Protein AF-A0A821X9C8-F1 (afdb_monomer)

pLDDT: mean 75.86, std 15.27, range [32.12, 89.62]

Radius of gyration: 16.5 Å; Cα contacts (8 Å, |Δi|>4): 88; chains: 1; bounding box: 46×41×33 Å

Nearest PDB structures (foldseek):
  7ls2-assembly1_m  TM=9.196E-01  e=1.895E-08  Mus musculus
  8vft-assembly1_v  TM=9.287E-01  e=5.087E-08  Oryctolagus cuniculus
  8k2d-assembly1_CD  TM=9.035E-01  e=1.777E-07  Saccharomyces cerevisiae
  6u45-assembly1_A  TM=8.827E-01  e=1.123E-05  Candidatus Methanoperedens nitratireducens
  8hl4-assembly1_AEFG  TM=8.821E-01  e=1.052E-05  Sulfolobus acidocaldarius DSM 639

Foldseek 3Di:
DDDPPPDDDDDDDDDADLDPVRVVRLLVVLLVDLAAEQEAELVVGDDPSSVVSVVSSVVSVHHYDYHYPPVVVCCVVVVDDPVVVPPPPPD

Sequence (91 aa):
EREPNVSHFLINLIDSPGHVDFSSEVTAALRVTDGALVVVDCVSGVCVQTETVLRQAIAERIKPILFMNKMDRALLELQLQQERCITIKST

Structure (mmCIF, N/CA/C/O backbone):
data_AF-A0A821X9C8-F1
#
_entry.id   AF-A0A821X9C8-F1
#
loop_
_atom_site.group_PDB
_atom_site.id
_atom_site.type_symbol
_atom_site.label_atom_id
_atom_site.label_alt_id
_atom_site.label_comp_id
_atom_site.label_asym_id
_atom_site.label_entity_id
_atom_site.label_seq_id
_atom_site.pdbx_PDB_ins_code
_atom_site.Cartn_x
_atom_site.Cartn_y
_atom_site.Cartn_z
_atom_site.occupancy
_atom_site.B_iso_or_equiv
_atom_site.auth_seq_id
_atom_site.auth_comp_id
_atom_site.auth_asym_id
_atom_site.auth_atom_id
_atom_site.pdbx_PDB_model_num
ATOM 1 N N . GLU A 1 1 ? -30.033 -26.642 -5.931 1.00 49.38 1 GLU A N 1
ATOM 2 C CA . GLU A 1 1 ? -29.241 -25.535 -5.357 1.00 49.38 1 GLU A CA 1
ATOM 3 C C . GLU A 1 1 ? -27.831 -25.626 -5.929 1.00 49.38 1 GLU A C 1
ATOM 5 O O . GLU A 1 1 ? -27.287 -26.721 -5.959 1.00 49.38 1 GLU A O 1
ATOM 10 N N . ARG A 1 2 ? -27.285 -24.553 -6.519 1.00 52.16 2 ARG A N 1
ATOM 11 C CA . ARG A 1 2 ? -25.887 -24.540 -6.985 1.00 52.16 2 ARG A CA 1
ATOM 12 C C . ARG A 1 2 ? -25.021 -24.178 -5.784 1.00 52.16 2 ARG A C 1
ATOM 14 O O . ARG A 1 2 ? -25.128 -23.050 -5.309 1.00 52.16 2 ARG A O 1
ATOM 21 N N . GLU A 1 3 ? -24.202 -25.107 -5.299 1.00 62.59 3 GLU A N 1
ATOM 22 C CA . GLU A 1 3 ? -23.131 -24.760 -4.364 1.00 62.59 3 GLU A CA 1
ATOM 23 C C . GLU A 1 3 ? -22.240 -23.690 -5.016 1.00 62.59 3 GLU A C 1
ATOM 25 O O . GLU A 1 3 ? -21.940 -23.794 -6.214 1.00 62.59 3 GLU A O 1
ATOM 30 N N . PRO A 1 4 ? -21.864 -22.619 -4.295 1.00 66.00 4 PRO A N 1
ATOM 31 C CA . PRO A 1 4 ? -20.934 -21.645 -4.836 1.00 66.00 4 PRO A CA 1
ATOM 32 C C . PRO A 1 4 ? -19.637 -22.383 -5.168 1.00 66.00 4 PRO A C 1
ATOM 34 O O . PRO A 1 4 ? -19.088 -23.076 -4.318 1.00 66.00 4 PRO A O 1
ATOM 37 N N . ASN A 1 5 ? -19.164 -22.260 -6.411 1.00 60.94 5 ASN A N 1
ATOM 38 C CA . ASN A 1 5 ? -17.847 -22.749 -6.811 1.00 60.94 5 ASN A CA 1
ATOM 39 C C . ASN A 1 5 ? -16.807 -22.084 -5.902 1.00 60.94 5 ASN A C 1
ATOM 41 O O . ASN A 1 5 ? -16.420 -20.938 -6.138 1.00 60.94 5 ASN A O 1
ATOM 45 N N . VAL A 1 6 ? -16.377 -22.777 -4.848 1.00 67.69 6 VAL A N 1
ATOM 46 C CA . VAL A 1 6 ? -15.261 -22.339 -4.017 1.00 67.69 6 VAL A CA 1
ATOM 47 C C . VAL A 1 6 ? -14.008 -22.599 -4.840 1.00 67.69 6 VAL A C 1
ATOM 49 O O . VAL A 1 6 ? -13.411 -23.670 -4.797 1.00 67.69 6 VAL A O 1
ATOM 52 N N . SER A 1 7 ? -13.640 -21.630 -5.671 1.00 74.06 7 SER A N 1
ATOM 53 C CA . SER A 1 7 ? -12.346 -21.631 -6.334 1.00 74.06 7 SER A CA 1
ATOM 54 C C . SER A 1 7 ? -11.278 -21.487 -5.254 1.00 74.06 7 SER A C 1
ATOM 56 O O . SER A 1 7 ? -11.171 -20.443 -4.611 1.00 74.06 7 SER A O 1
ATOM 58 N N . HIS A 1 8 ? -10.511 -22.546 -5.018 1.00 79.31 8 HIS A N 1
ATOM 59 C CA . HIS A 1 8 ? -9.359 -22.488 -4.130 1.00 79.31 8 HIS A CA 1
ATOM 60 C C . HIS A 1 8 ? -8.310 -21.549 -4.739 1.00 79.31 8 HIS A C 1
ATOM 62 O O . HIS A 1 8 ? -7.760 -21.831 -5.802 1.00 79.31 8 HIS A O 1
ATOM 68 N N . PHE A 1 9 ? -8.054 -20.419 -4.079 1.00 82.06 9 PHE A N 1
ATOM 69 C CA . PHE A 1 9 ? -7.019 -19.471 -4.480 1.00 82.06 9 PHE A CA 1
ATOM 70 C C . PHE A 1 9 ? -5.736 -19.767 -3.707 1.00 82.06 9 PHE A C 1
ATOM 72 O O . PHE A 1 9 ? -5.733 -19.757 -2.477 1.00 82.06 9 PHE A O 1
ATOM 79 N N . LEU A 1 10 ? -4.645 -20.020 -4.426 1.00 86.94 10 LEU A N 1
ATOM 80 C CA . LEU A 1 10 ? -3.309 -20.085 -3.846 1.00 86.94 10 LEU A CA 1
ATOM 81 C C . LEU A 1 10 ? -2.671 -18.700 -3.975 1.00 86.94 10 LEU A C 1
ATOM 83 O O . LEU A 1 10 ? -2.487 -18.206 -5.085 1.00 86.94 10 LEU A O 1
ATOM 87 N N . ILE A 1 11 ? -2.378 -18.064 -2.842 1.00 86.56 11 ILE A N 1
ATOM 88 C CA . ILE A 1 11 ? -1.777 -16.729 -2.783 1.00 86.56 11 ILE A CA 1
ATOM 89 C C . ILE A 1 11 ? -0.402 -16.868 -2.135 1.00 86.56 11 ILE A C 1
ATOM 91 O O . ILE A 1 11 ? -0.298 -17.324 -0.998 1.00 86.56 11 ILE A O 1
ATOM 95 N N . ASN A 1 12 ? 0.643 -16.458 -2.853 1.00 88.56 12 ASN A N 1
ATOM 96 C CA . ASN A 1 12 ? 1.997 -16.387 -2.314 1.00 88.56 12 ASN A CA 1
ATOM 97 C C . ASN A 1 12 ? 2.209 -15.000 -1.711 1.00 88.56 12 ASN A C 1
ATOM 99 O O . ASN A 1 12 ? 2.167 -14.000 -2.428 1.00 88.56 12 ASN A O 1
ATOM 103 N N . LEU A 1 13 ? 2.410 -14.940 -0.397 1.00 88.00 13 LEU A N 1
ATOM 104 C CA . LEU A 1 13 ? 2.647 -13.689 0.309 1.00 88.00 13 LEU A CA 1
ATOM 105 C C . LEU A 1 13 ? 4.153 -13.459 0.459 1.00 88.00 13 LEU A C 1
ATOM 107 O O . LEU A 1 13 ? 4.870 -14.349 0.915 1.00 88.00 13 LEU A O 1
ATOM 111 N N . ILE A 1 14 ? 4.616 -12.267 0.095 1.00 86.75 14 ILE A N 1
ATOM 112 C CA . ILE A 1 14 ? 5.984 -11.809 0.344 1.00 86.75 14 ILE A CA 1
ATOM 113 C C . ILE A 1 14 ? 5.892 -10.686 1.370 1.00 86.75 14 ILE A C 1
ATOM 115 O O . ILE A 1 14 ? 5.205 -9.695 1.130 1.00 86.75 14 ILE A O 1
ATOM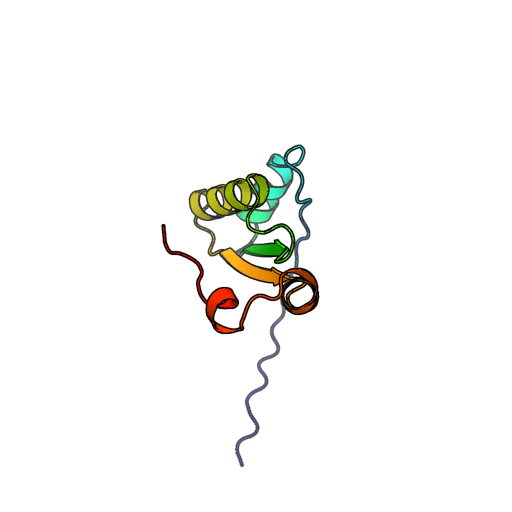 119 N N . ASP A 1 15 ? 6.556 -10.859 2.510 1.00 85.69 15 ASP A N 1
ATOM 120 C CA . ASP A 1 15 ? 6.641 -9.826 3.539 1.00 85.69 15 ASP A CA 1
ATOM 121 C C . ASP A 1 15 ? 7.890 -8.976 3.298 1.00 85.69 15 ASP A C 1
ATOM 123 O O . ASP A 1 15 ? 9.005 -9.498 3.240 1.00 85.69 15 ASP A O 1
ATOM 127 N N . SER A 1 16 ? 7.695 -7.673 3.108 1.00 80.88 16 SER A N 1
ATOM 128 C CA . SER A 1 16 ? 8.778 -6.712 2.914 1.00 80.88 16 SER A CA 1
ATOM 129 C C . SER A 1 16 ? 8.799 -5.719 4.078 1.00 80.88 16 SER A C 1
ATOM 131 O O . SER A 1 16 ? 7.743 -5.173 4.413 1.00 80.88 16 SER A O 1
ATOM 133 N N . PRO A 1 17 ? 9.963 -5.409 4.664 1.00 78.81 17 PRO A N 1
ATOM 134 C CA . PRO A 1 17 ? 10.063 -4.446 5.758 1.00 78.81 17 PRO A CA 1
ATOM 135 C C . PRO A 1 17 ? 9.580 -3.043 5.350 1.00 78.81 17 PRO A C 1
ATOM 137 O O . PRO A 1 17 ? 9.963 -2.506 4.318 1.00 78.81 17 PRO A O 1
ATOM 140 N N . GLY A 1 18 ? 8.755 -2.413 6.192 1.00 70.25 18 GLY A N 1
ATOM 141 C CA . GLY A 1 18 ? 8.134 -1.109 5.907 1.00 70.25 18 GLY A CA 1
ATOM 142 C C . GLY A 1 18 ? 8.989 0.124 6.231 1.00 70.25 18 GLY A C 1
ATOM 143 O O . GLY A 1 18 ? 8.473 1.243 6.224 1.00 70.25 18 GLY A O 1
ATOM 144 N N . HIS A 1 19 ? 10.268 -0.053 6.573 1.00 77.31 19 HIS 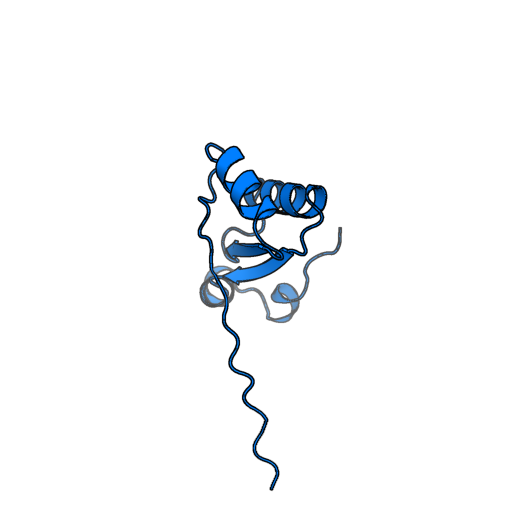A N 1
ATOM 145 C CA . HIS A 1 19 ? 11.154 1.052 6.940 1.00 77.31 19 HIS A CA 1
ATOM 146 C C . HIS A 1 19 ? 11.933 1.582 5.724 1.00 77.31 19 HIS A C 1
ATOM 148 O O . HIS A 1 19 ? 12.254 0.825 4.811 1.00 77.31 19 HIS A O 1
ATOM 154 N N . VAL A 1 20 ? 12.250 2.885 5.707 1.00 72.00 20 VAL A N 1
ATOM 155 C CA . VAL A 1 20 ? 12.891 3.536 4.541 1.00 72.00 20 VAL A CA 1
ATOM 156 C C . VAL A 1 20 ? 14.263 2.950 4.208 1.00 72.00 20 VAL A C 1
ATOM 158 O O . VAL A 1 20 ? 14.632 2.883 3.034 1.00 72.00 20 VAL A O 1
ATOM 161 N N . ASP A 1 21 ? 14.977 2.464 5.224 1.00 81.62 21 ASP A N 1
ATOM 162 C CA . ASP A 1 21 ? 16.304 1.863 5.070 1.00 81.62 21 ASP A CA 1
ATOM 163 C C . ASP A 1 21 ? 16.287 0.580 4.224 1.00 81.62 21 ASP A C 1
ATOM 165 O O . ASP A 1 21 ? 17.310 0.210 3.657 1.00 81.62 21 ASP A O 1
ATOM 169 N N . PHE A 1 22 ? 15.124 -0.062 4.062 1.00 82.25 22 PHE A N 1
ATOM 170 C CA . PHE A 1 22 ? 14.959 -1.293 3.281 1.00 82.25 22 PHE A CA 1
ATOM 171 C C . PHE A 1 22 ? 14.230 -1.070 1.948 1.00 82.25 22 PHE A C 1
ATOM 173 O O . PHE A 1 22 ? 13.637 -1.981 1.369 1.00 82.25 22 PHE A O 1
ATOM 180 N N . SER A 1 23 ? 14.274 0.154 1.421 1.00 81.25 23 SER A N 1
ATOM 181 C CA . SER A 1 23 ? 13.614 0.515 0.157 1.00 81.25 23 SER A CA 1
ATOM 182 C C . SER A 1 23 ? 14.016 -0.361 -1.043 1.00 81.25 23 SER A C 1
ATOM 184 O O . SER A 1 23 ? 13.199 -0.590 -1.939 1.00 81.25 23 SER A O 1
ATOM 186 N N . SER A 1 24 ? 15.243 -0.891 -1.065 1.00 86.75 24 SER A N 1
ATOM 187 C CA . SER A 1 24 ? 15.719 -1.828 -2.092 1.00 86.75 24 SER A CA 1
ATOM 188 C C . SER A 1 24 ? 15.009 -3.183 -2.026 1.00 86.75 24 SER A C 1
ATOM 190 O O . SER A 1 24 ? 14.632 -3.721 -3.066 1.00 86.75 24 SER A O 1
ATOM 192 N N . GLU A 1 25 ? 14.778 -3.710 -0.824 1.00 88.25 25 GLU A N 1
ATOM 193 C CA . GLU A 1 25 ? 14.076 -4.977 -0.588 1.00 88.25 25 GLU A CA 1
ATOM 194 C C . GLU A 1 25 ? 12.591 -4.849 -0.930 1.00 88.25 25 GLU A C 1
ATOM 196 O O . GLU A 1 25 ? 12.044 -5.709 -1.617 1.00 88.25 25 GLU A O 1
ATOM 201 N N . VAL A 1 26 ? 11.964 -3.732 -0.546 1.00 86.38 26 VAL A N 1
ATOM 202 C CA . VAL A 1 26 ? 10.579 -3.407 -0.926 1.00 86.38 26 VAL A CA 1
ATOM 203 C C . VAL A 1 26 ? 10.441 -3.340 -2.446 1.00 86.38 26 VAL A C 1
ATOM 205 O O . VAL A 1 26 ? 9.539 -3.949 -3.014 1.00 86.38 26 VAL A O 1
ATOM 208 N N . THR A 1 27 ? 11.364 -2.662 -3.132 1.00 87.38 27 THR A N 1
ATOM 209 C CA . THR A 1 27 ? 11.345 -2.564 -4.602 1.00 87.38 27 THR A CA 1
ATOM 210 C C . THR A 1 27 ? 11.545 -3.930 -5.264 1.00 87.38 27 THR A C 1
ATOM 212 O O . THR A 1 27 ? 10.891 -4.240 -6.259 1.00 87.38 27 THR A O 1
ATOM 215 N N . ALA A 1 28 ? 12.427 -4.769 -4.714 1.00 89.44 28 ALA A N 1
ATOM 216 C CA . ALA A 1 28 ? 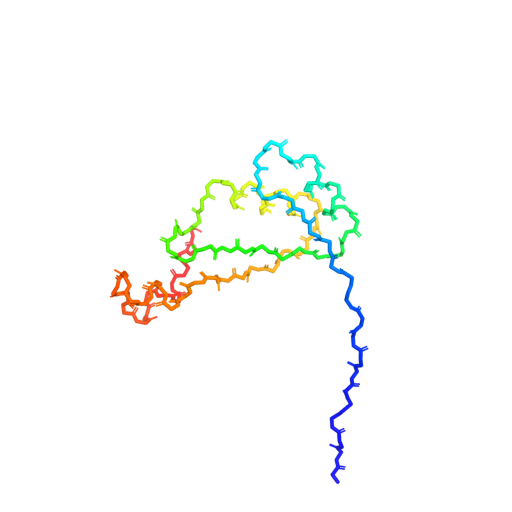12.643 -6.123 -5.212 1.00 89.44 28 ALA A CA 1
ATOM 217 C C . ALA A 1 28 ? 11.397 -7.002 -5.032 1.00 89.44 28 ALA A C 1
ATOM 219 O O . ALA A 1 28 ? 11.004 -7.683 -5.975 1.00 89.44 28 ALA A O 1
ATOM 220 N N . ALA A 1 29 ? 10.750 -6.944 -3.864 1.00 89.38 29 ALA A N 1
ATOM 221 C CA . ALA A 1 29 ? 9.509 -7.665 -3.597 1.00 89.38 29 ALA A CA 1
ATOM 222 C C . ALA A 1 29 ? 8.397 -7.223 -4.555 1.00 89.38 29 ALA A C 1
ATOM 224 O O . ALA A 1 29 ? 7.782 -8.062 -5.206 1.00 89.38 29 ALA A O 1
ATOM 225 N N . LEU A 1 30 ? 8.218 -5.909 -4.714 1.00 88.44 30 LEU A N 1
ATOM 226 C CA . LEU A 1 30 ? 7.260 -5.317 -5.642 1.00 88.44 30 LEU A CA 1
ATOM 227 C C . LEU A 1 30 ? 7.460 -5.841 -7.073 1.00 88.44 30 LEU A C 1
ATOM 229 O O . LEU A 1 30 ? 6.514 -6.306 -7.694 1.00 88.44 30 LEU A O 1
ATOM 233 N N . ARG A 1 31 ? 8.691 -5.866 -7.592 1.00 88.62 31 ARG A N 1
ATOM 234 C CA . ARG A 1 31 ? 8.959 -6.359 -8.959 1.00 88.62 31 ARG A CA 1
ATOM 235 C C . ARG A 1 31 ? 8.642 -7.837 -9.185 1.00 88.62 31 ARG A C 1
ATOM 237 O O . ARG A 1 31 ? 8.524 -8.251 -10.336 1.00 88.62 31 ARG A O 1
ATOM 244 N N . VAL A 1 32 ? 8.570 -8.631 -8.120 1.00 89.62 32 VAL A N 1
ATOM 245 C CA . VAL A 1 32 ? 8.294 -10.074 -8.185 1.00 89.62 32 VAL A CA 1
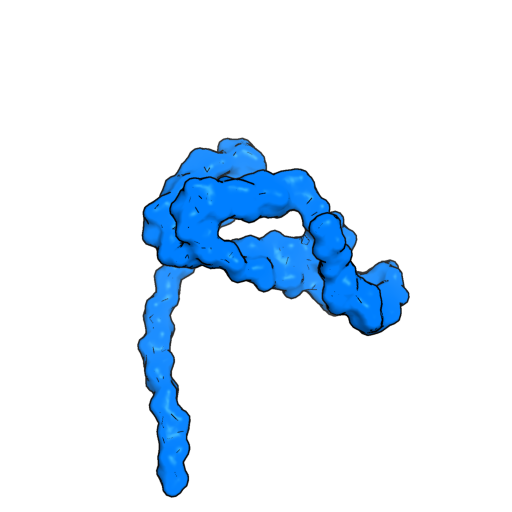ATOM 246 C C . VAL A 1 32 ? 6.805 -10.370 -7.983 1.00 89.62 32 VAL A C 1
ATOM 248 O O . VAL A 1 32 ? 6.351 -11.452 -8.353 1.00 89.62 32 VAL A O 1
ATOM 251 N N . THR A 1 33 ? 6.030 -9.435 -7.427 1.00 88.75 33 THR A N 1
ATOM 252 C CA . THR A 1 33 ? 4.599 -9.621 -7.175 1.00 88.75 33 THR A CA 1
ATOM 253 C C . THR A 1 33 ? 3.723 -8.962 -8.240 1.00 88.75 33 THR A C 1
ATOM 255 O O . THR A 1 33 ? 4.014 -7.892 -8.764 1.00 88.75 33 THR A O 1
ATOM 258 N N . ASP A 1 34 ? 2.569 -9.573 -8.516 1.00 87.62 34 ASP A N 1
ATOM 259 C CA . ASP A 1 34 ? 1.556 -8.995 -9.415 1.00 87.62 34 ASP A CA 1
ATOM 260 C C . ASP A 1 34 ? 0.736 -7.870 -8.751 1.00 87.62 34 ASP A C 1
ATOM 262 O O . ASP A 1 34 ? 0.012 -7.111 -9.403 1.00 87.62 34 ASP A O 1
ATOM 266 N N . GLY A 1 35 ? 0.815 -7.780 -7.424 1.00 87.44 35 GLY A N 1
ATOM 267 C CA . GLY A 1 35 ? 0.043 -6.875 -6.587 1.00 87.44 35 GLY A CA 1
ATOM 268 C C . GLY A 1 35 ? 0.791 -6.540 -5.304 1.00 87.44 35 GLY A C 1
ATOM 269 O O . GLY A 1 35 ? 1.696 -7.262 -4.886 1.00 87.44 35 GLY A O 1
ATOM 270 N N . ALA A 1 36 ? 0.397 -5.441 -4.669 1.00 89.00 36 ALA A N 1
ATOM 271 C CA . ALA A 1 36 ? 0.957 -5.013 -3.394 1.00 89.00 36 ALA A CA 1
ATOM 272 C C . ALA A 1 36 ? -0.172 -4.720 -2.409 1.00 89.00 36 ALA A C 1
ATOM 274 O O . ALA A 1 36 ? -1.146 -4.064 -2.772 1.00 89.00 36 ALA A O 1
ATOM 275 N N . LEU A 1 37 ? -0.045 -5.178 -1.166 1.00 88.75 37 LEU A N 1
ATOM 276 C CA . LEU A 1 37 ? -0.960 -4.812 -0.088 1.00 88.75 37 LEU A CA 1
ATOM 277 C C . LEU A 1 37 ? -0.301 -3.719 0.756 1.00 88.75 37 LEU A C 1
ATOM 279 O O . LEU A 1 37 ? 0.684 -3.973 1.442 1.00 88.75 37 LEU A O 1
ATOM 283 N N . VAL A 1 38 ? -0.837 -2.503 0.700 1.00 87.56 38 VAL A N 1
ATOM 284 C CA . VAL A 1 38 ? -0.319 -1.356 1.454 1.00 87.56 38 VAL A CA 1
ATOM 285 C C . VAL A 1 38 ?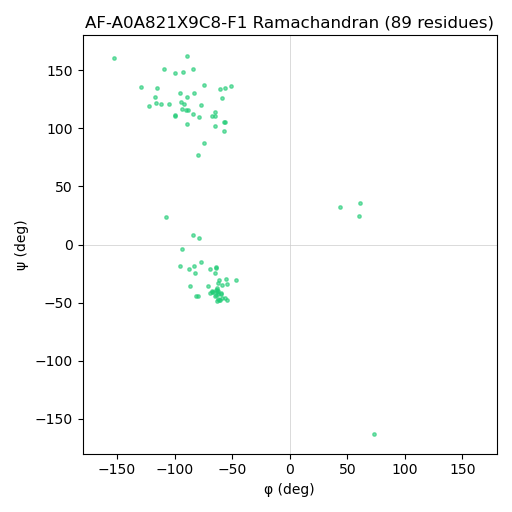 -1.170 -1.165 2.699 1.00 87.56 38 VAL A C 1
ATOM 287 O O . VAL A 1 38 ? -2.328 -0.761 2.611 1.00 87.56 38 VAL A O 1
ATOM 290 N N . VAL A 1 39 ? -0.593 -1.448 3.865 1.00 85.75 39 VAL A N 1
ATOM 291 C CA . VAL A 1 39 ? -1.274 -1.310 5.155 1.00 85.75 39 VAL A CA 1
ATOM 292 C C . VAL A 1 39 ? -1.065 0.095 5.717 1.00 85.75 39 VAL A C 1
ATOM 294 O O . VAL A 1 39 ? 0.067 0.557 5.850 1.00 85.75 39 VAL A O 1
ATOM 297 N N . VAL A 1 40 ? -2.158 0.765 6.072 1.00 85.19 40 VAL A N 1
ATOM 2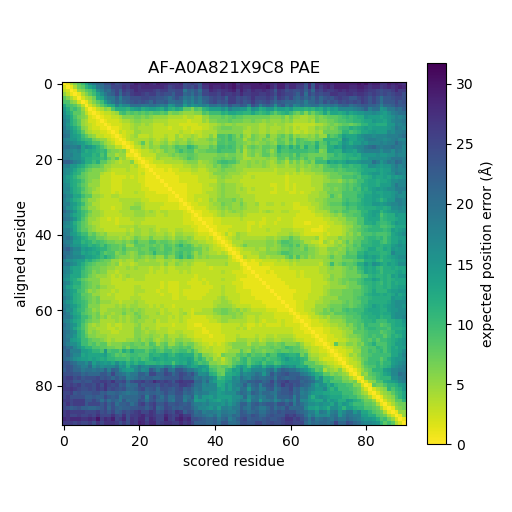98 C CA . VAL A 1 40 ? -2.166 2.114 6.649 1.00 85.19 40 VAL A CA 1
ATOM 299 C C . VAL A 1 40 ? -2.752 2.052 8.049 1.00 85.19 40 VAL A C 1
ATOM 301 O O . VAL A 1 40 ? -3.849 1.536 8.240 1.00 85.19 40 VAL A O 1
ATOM 304 N N . ASP A 1 41 ? -2.032 2.583 9.034 1.00 83.62 41 ASP A N 1
ATOM 305 C CA . ASP A 1 41 ? -2.545 2.716 10.397 1.00 83.62 41 ASP A CA 1
ATOM 306 C C . ASP A 1 41 ? -3.513 3.901 10.468 1.00 83.62 41 ASP A C 1
ATOM 308 O O . ASP A 1 41 ? -3.141 5.041 10.197 1.00 83.62 41 ASP A O 1
ATOM 312 N N . CYS A 1 42 ? -4.764 3.651 10.838 1.00 80.62 42 CYS A N 1
ATOM 313 C CA . CYS A 1 42 ? -5.796 4.682 10.906 1.00 80.62 42 CYS A CA 1
ATOM 314 C C . CYS A 1 42 ? -5.580 5.686 12.039 1.00 80.62 42 CYS A C 1
ATOM 316 O O . CYS A 1 42 ? -6.107 6.794 11.972 1.00 80.62 42 CYS A O 1
ATOM 318 N N . VAL A 1 43 ? -4.812 5.320 13.063 1.00 77.38 43 VAL A N 1
ATOM 319 C CA . VAL A 1 43 ? -4.503 6.200 14.195 1.00 77.38 43 VAL A CA 1
ATOM 320 C C . VAL A 1 43 ? -3.405 7.186 13.817 1.00 77.38 43 VAL A C 1
ATOM 322 O O . VAL A 1 43 ? -3.504 8.375 14.110 1.00 77.38 43 VAL A O 1
ATOM 325 N N . SER A 1 44 ? -2.361 6.698 13.143 1.00 74.56 44 SER A N 1
ATOM 326 C CA . SER A 1 44 ? -1.242 7.528 12.677 1.00 74.56 44 SER A CA 1
ATOM 327 C C . SER A 1 44 ? -1.526 8.228 11.344 1.00 74.56 44 SER A C 1
ATOM 329 O O . SER A 1 44 ? -0.867 9.214 11.018 1.00 74.56 44 SER A O 1
ATOM 331 N N . GLY A 1 45 ? -2.518 7.751 10.591 1.00 74.31 45 GLY A N 1
ATOM 332 C CA . GLY A 1 45 ? -2.877 8.268 9.277 1.00 74.31 45 GLY A CA 1
ATOM 333 C C . GLY A 1 45 ? -1.867 7.895 8.188 1.00 74.31 45 GLY A C 1
ATOM 334 O O . GLY A 1 45 ? -1.048 6.987 8.332 1.00 74.31 45 GLY A O 1
ATOM 335 N N . VAL A 1 46 ? -1.938 8.607 7.062 1.00 76.56 46 VAL A N 1
ATOM 336 C CA . VAL A 1 46 ? -0.993 8.433 5.951 1.00 76.56 46 VAL A CA 1
ATOM 337 C C . VAL A 1 46 ? 0.305 9.163 6.289 1.00 76.56 46 VAL A C 1
ATOM 339 O O . VAL A 1 46 ? 0.351 10.392 6.303 1.00 76.56 46 VAL A O 1
ATOM 342 N N . CYS A 1 47 ? 1.365 8.406 6.560 1.00 79.81 47 CYS A N 1
ATOM 343 C CA . CYS A 1 47 ? 2.701 8.953 6.780 1.00 79.81 47 CYS A CA 1
ATOM 344 C C . CYS A 1 47 ? 3.487 9.062 5.461 1.00 79.81 47 CYS A C 1
ATOM 346 O O . CYS A 1 47 ? 3.193 8.374 4.482 1.00 79.81 47 CYS A O 1
ATOM 348 N N . VAL A 1 48 ? 4.561 9.862 5.463 1.00 81.25 48 VAL A N 1
ATOM 349 C CA . VAL A 1 48 ? 5.477 10.027 4.312 1.00 81.25 48 VAL A CA 1
ATOM 350 C C . VAL A 1 48 ? 6.025 8.679 3.816 1.00 81.25 48 VAL A C 1
ATOM 352 O O . VAL A 1 48 ? 6.193 8.473 2.615 1.00 81.25 48 VAL A O 1
ATOM 355 N N . GLN A 1 49 ? 6.252 7.725 4.725 1.00 80.06 49 GLN A N 1
ATOM 356 C CA . GLN A 1 49 ? 6.679 6.368 4.372 1.00 80.06 49 GLN A CA 1
ATOM 357 C C . GLN A 1 49 ? 5.638 5.628 3.530 1.00 80.06 49 GLN A C 1
ATOM 359 O O . GLN A 1 49 ? 5.973 5.089 2.479 1.00 80.06 49 GLN A O 1
ATOM 364 N N . THR A 1 50 ? 4.373 5.651 3.953 1.00 81.62 50 THR A N 1
ATOM 365 C CA . THR A 1 50 ? 3.262 5.028 3.225 1.00 81.62 50 THR A CA 1
ATOM 366 C C . THR A 1 50 ? 3.119 5.623 1.825 1.00 81.62 50 THR A C 1
ATOM 368 O O . THR A 1 50 ? 2.961 4.883 0.858 1.00 81.62 50 THR A O 1
ATOM 371 N N . GLU A 1 51 ? 3.232 6.949 1.696 1.00 85.44 51 GLU A N 1
ATOM 372 C CA . GLU A 1 51 ? 3.210 7.620 0.391 1.00 85.44 51 GLU A CA 1
ATOM 373 C C . GLU A 1 51 ? 4.382 7.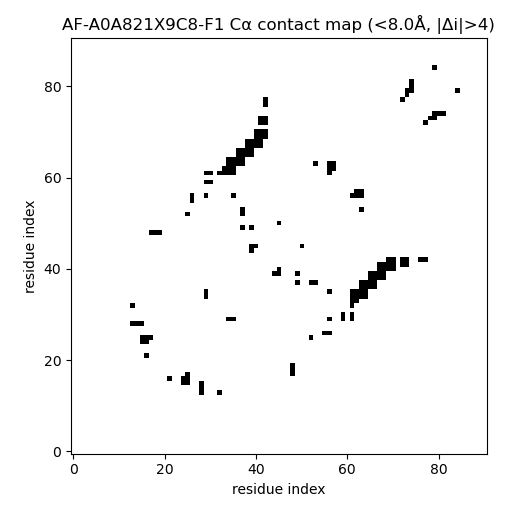180 -0.495 1.00 85.44 51 GLU A C 1
ATOM 375 O O . GLU A 1 51 ? 4.195 6.908 -1.681 1.00 85.44 51 GLU A O 1
ATOM 380 N N . THR A 1 52 ? 5.582 7.073 0.077 1.00 85.25 52 THR A N 1
ATOM 381 C CA . THR A 1 52 ? 6.786 6.657 -0.653 1.00 85.25 52 THR A CA 1
ATOM 382 C C . THR A 1 52 ? 6.629 5.246 -1.220 1.00 85.25 52 THR A C 1
ATOM 384 O O . THR A 1 52 ? 6.851 5.045 -2.414 1.00 85.25 52 THR A O 1
ATOM 387 N N . VAL A 1 53 ? 6.159 4.295 -0.407 1.00 83.31 53 VAL A N 1
ATOM 388 C CA . VAL A 1 53 ? 5.907 2.907 -0.838 1.00 83.31 53 VAL A CA 1
ATOM 389 C C . VAL A 1 53 ? 4.813 2.849 -1.906 1.00 83.31 53 VAL A C 1
ATOM 391 O O . VAL A 1 53 ? 4.952 2.143 -2.905 1.00 83.31 53 VAL A O 1
ATOM 394 N N . LEU A 1 54 ? 3.742 3.634 -1.753 1.00 86.88 54 LEU A N 1
ATOM 395 C CA . LEU A 1 54 ? 2.665 3.694 -2.740 1.00 86.88 54 LEU A CA 1
ATOM 396 C C . LEU A 1 54 ? 3.160 4.251 -4.085 1.00 86.88 54 LEU A C 1
ATOM 398 O O . LEU A 1 54 ? 2.851 3.694 -5.139 1.00 86.88 54 LEU A O 1
ATOM 402 N N . ARG A 1 55 ? 3.969 5.319 -4.063 1.00 87.50 55 ARG A N 1
ATOM 403 C CA . ARG A 1 55 ? 4.593 5.887 -5.268 1.00 87.50 55 ARG A CA 1
ATOM 404 C C . ARG A 1 55 ? 5.535 4.892 -5.941 1.00 87.50 55 ARG A C 1
ATOM 406 O O . ARG A 1 55 ? 5.515 4.804 -7.165 1.00 87.50 55 ARG A O 1
ATOM 413 N N . GLN A 1 56 ? 6.311 4.131 -5.169 1.00 87.00 56 GLN A N 1
ATOM 414 C CA . GLN A 1 56 ? 7.172 3.068 -5.697 1.00 87.00 56 GLN A CA 1
ATOM 415 C C . GLN A 1 56 ? 6.354 1.966 -6.381 1.00 87.00 56 GLN A C 1
ATOM 417 O O . GLN A 1 56 ? 6.647 1.618 -7.521 1.00 87.00 56 GLN A O 1
ATOM 422 N N . ALA A 1 57 ? 5.282 1.482 -5.748 1.00 87.38 57 ALA A N 1
ATOM 423 C CA . ALA A 1 57 ? 4.407 0.468 -6.340 1.00 87.38 57 ALA A CA 1
ATOM 424 C C . ALA A 1 57 ? 3.777 0.939 -7.665 1.00 87.38 57 ALA A C 1
ATOM 426 O O . ALA A 1 57 ? 3.743 0.188 -8.640 1.00 87.38 57 ALA A O 1
ATOM 427 N N . ILE A 1 58 ? 3.335 2.202 -7.730 1.00 88.00 58 ILE A N 1
ATOM 428 C CA . ILE A 1 58 ? 2.785 2.804 -8.955 1.00 88.00 58 ILE A CA 1
ATOM 429 C C . ILE A 1 58 ? 3.866 2.950 -10.038 1.00 88.00 58 ILE A C 1
ATOM 431 O O . ILE A 1 58 ? 3.595 2.682 -11.209 1.00 88.00 58 ILE A O 1
ATOM 435 N N . ALA A 1 59 ? 5.086 3.355 -9.670 1.00 89.00 59 ALA A N 1
ATOM 436 C CA . ALA A 1 59 ? 6.205 3.486 -10.605 1.00 89.00 59 ALA A CA 1
ATOM 437 C C . ALA A 1 59 ? 6.595 2.136 -11.231 1.00 89.00 59 ALA A C 1
ATOM 439 O O . ALA A 1 59 ? 6.858 2.067 -12.432 1.00 89.00 59 ALA A O 1
ATOM 440 N N . GLU A 1 60 ? 6.537 1.061 -10.444 1.00 88.19 60 GLU A N 1
ATOM 441 C CA . GLU A 1 60 ? 6.741 -0.323 -10.892 1.00 88.19 60 GLU A CA 1
ATOM 442 C C . GLU A 1 60 ? 5.493 -0.918 -11.590 1.00 88.19 60 GLU A C 1
ATOM 444 O O . GLU A 1 60 ? 5.491 -2.080 -11.983 1.00 88.19 60 GLU A O 1
ATOM 449 N N . ARG A 1 61 ? 4.437 -0.114 -11.812 1.00 87.81 61 ARG A N 1
ATOM 450 C CA . ARG A 1 61 ? 3.171 -0.482 -12.486 1.00 87.81 61 ARG A CA 1
ATOM 451 C C . ARG A 1 61 ? 2.385 -1.613 -11.817 1.00 87.81 61 ARG A C 1
ATOM 453 O O . ARG A 1 61 ? 1.558 -2.262 -12.461 1.00 87.81 61 ARG A O 1
ATOM 460 N N . ILE A 1 62 ? 2.594 -1.814 -10.525 1.00 88.44 62 ILE A N 1
ATOM 461 C CA . ILE A 1 62 ? 1.856 -2.786 -9.719 1.00 88.44 62 ILE A CA 1
ATOM 462 C C . ILE A 1 62 ? 0.549 -2.144 -9.265 1.00 88.44 62 ILE A C 1
ATOM 464 O O . ILE A 1 62 ? 0.464 -0.925 -9.110 1.00 88.44 62 ILE A O 1
ATOM 468 N N . LYS A 1 63 ? -0.494 -2.950 -9.052 1.00 86.69 63 LYS A N 1
ATOM 469 C CA . LYS A 1 63 ? -1.765 -2.472 -8.492 1.00 86.69 63 LYS A CA 1
ATOM 470 C C . LYS A 1 63 ? -1.725 -2.564 -6.962 1.00 86.69 63 LYS A C 1
ATOM 472 O O . LYS A 1 63 ? -1.848 -3.674 -6.438 1.00 86.69 63 LYS A O 1
ATOM 477 N N . PRO A 1 64 ? -1.554 -1.446 -6.233 1.00 88.69 64 PRO A N 1
ATOM 478 C CA . PRO A 1 64 ? -1.635 -1.466 -4.784 1.00 88.69 64 PRO A CA 1
ATOM 479 C C . PRO A 1 64 ? -3.092 -1.588 -4.322 1.00 88.69 64 PRO A C 1
ATOM 481 O O . PRO A 1 64 ? -3.983 -0.904 -4.828 1.00 88.69 64 PRO A O 1
ATOM 484 N N . ILE A 1 65 ? -3.321 -2.432 -3.323 1.00 88.56 65 ILE A N 1
ATOM 485 C CA . ILE A 1 65 ? -4.561 -2.524 -2.557 1.00 88.56 65 ILE A CA 1
ATOM 486 C C . ILE A 1 65 ? -4.292 -1.869 -1.208 1.00 88.56 65 ILE A C 1
ATOM 488 O O . ILE A 1 65 ? -3.396 -2.290 -0.480 1.00 88.56 65 ILE A O 1
ATOM 492 N N . LEU A 1 66 ? -5.057 -0.830 -0.879 1.00 87.31 66 LEU A N 1
ATOM 493 C CA . LEU A 1 66 ? -4.934 -0.148 0.403 1.00 87.31 66 LEU A CA 1
ATOM 494 C C . LEU A 1 66 ? -5.730 -0.902 1.475 1.00 87.31 66 LEU A C 1
ATOM 496 O O . LEU A 1 66 ? -6.909 -1.198 1.276 1.00 87.31 66 LEU A O 1
ATOM 500 N N . PHE A 1 67 ? -5.108 -1.175 2.617 1.00 86.88 67 PHE A N 1
ATOM 501 C CA . PHE A 1 67 ? -5.744 -1.809 3.765 1.00 86.88 67 PHE A CA 1
ATOM 502 C C . PHE A 1 67 ? -5.635 -0.917 5.001 1.00 86.88 67 PHE A C 1
ATOM 504 O O . PHE A 1 67 ? -4.541 -0.604 5.465 1.00 86.88 67 PHE A O 1
ATOM 511 N N . MET A 1 68 ? -6.783 -0.517 5.539 1.00 86.06 68 MET A N 1
ATOM 512 C CA . MET A 1 68 ? -6.886 0.352 6.710 1.00 86.06 68 MET A CA 1
ATOM 513 C C . MET A 1 68 ? -6.877 -0.495 7.989 1.00 86.06 68 MET A C 1
ATOM 515 O O . MET A 1 68 ? -7.783 -1.296 8.214 1.00 86.06 68 MET A O 1
ATOM 519 N N . ASN A 1 69 ? -5.849 -0.328 8.820 1.00 83.69 69 ASN A N 1
ATOM 520 C CA . ASN A 1 69 ? -5.616 -1.103 10.035 1.00 83.69 69 ASN A CA 1
ATOM 521 C C . ASN A 1 69 ? -5.859 -0.269 11.305 1.00 83.69 69 ASN A C 1
ATOM 523 O O . ASN A 1 69 ? -5.629 0.935 11.315 1.00 83.69 69 ASN A O 1
ATOM 527 N N . LYS A 1 70 ? -6.264 -0.921 12.404 1.00 83.44 70 LYS A N 1
ATOM 528 C CA . LYS A 1 70 ? -6.602 -0.286 13.700 1.00 83.44 70 LYS A CA 1
ATOM 529 C C . LYS A 1 70 ? -7.769 0.715 13.637 1.00 83.44 70 LYS A C 1
ATOM 531 O O . LYS A 1 70 ? -7.782 1.738 14.326 1.00 83.44 70 LYS A O 1
ATOM 536 N N . MET A 1 71 ? -8.767 0.424 12.800 1.00 76.12 71 MET A N 1
ATOM 537 C CA . MET A 1 71 ? -9.988 1.233 12.663 1.00 76.12 71 MET A CA 1
ATOM 538 C C . MET A 1 71 ? -10.770 1.361 13.979 1.00 76.12 71 MET A C 1
ATOM 540 O O . MET A 1 71 ? -11.348 2.407 14.258 1.00 76.12 71 MET A O 1
ATOM 544 N N . ASP A 1 72 ? -10.768 0.314 14.799 1.00 79.44 72 ASP A N 1
ATOM 545 C CA . ASP A 1 72 ? -11.347 0.283 16.144 1.00 79.44 72 ASP A CA 1
ATOM 546 C C . ASP A 1 72 ? -10.756 1.378 17.039 1.00 79.44 72 ASP A C 1
ATOM 548 O O . ASP A 1 72 ? -11.484 2.136 17.682 1.00 79.44 72 ASP A O 1
ATOM 552 N N . ARG A 1 73 ? -9.429 1.517 17.007 1.00 71.25 73 ARG A N 1
ATOM 553 C CA . ARG A 1 73 ? -8.706 2.532 17.765 1.00 71.25 73 ARG A CA 1
ATOM 554 C C . ARG A 1 73 ? -8.945 3.931 17.202 1.00 71.25 73 ARG A C 1
ATOM 556 O O . ARG A 1 73 ? -9.105 4.864 17.979 1.00 71.25 73 ARG A O 1
ATOM 563 N N . ALA A 1 74 ? -9.078 4.078 15.884 1.00 66.44 74 ALA A N 1
ATOM 564 C CA . ALA A 1 74 ? -9.479 5.348 15.276 1.00 66.44 74 ALA A CA 1
ATOM 565 C C . ALA A 1 74 ? -10.899 5.783 15.698 1.00 66.44 74 ALA A C 1
ATOM 567 O O . ALA A 1 74 ? -11.126 6.957 15.982 1.00 66.44 74 ALA A O 1
ATOM 568 N N . LEU A 1 75 ? -11.850 4.852 15.804 1.00 65.56 75 LEU A N 1
ATOM 569 C CA . LEU A 1 75 ? -13.210 5.133 16.281 1.00 65.56 75 LEU A CA 1
ATOM 570 C C . LEU A 1 75 ? -13.244 5.525 17.767 1.00 65.56 75 LEU A C 1
ATOM 572 O O . LEU A 1 75 ? -13.989 6.430 18.144 1.00 65.56 75 LEU A O 1
ATOM 576 N N . LEU A 1 76 ? -12.436 4.862 18.598 1.00 67.00 76 LEU A N 1
ATOM 577 C CA . LEU A 1 76 ? -12.407 5.071 20.049 1.00 67.00 76 LEU A CA 1
ATOM 578 C C . LEU A 1 76 ? -11.578 6.291 20.475 1.00 67.00 76 LEU A C 1
ATOM 580 O O . LEU A 1 76 ? -12.029 7.059 21.321 1.00 67.00 76 LEU A O 1
ATOM 584 N N . GLU A 1 77 ? -10.383 6.484 19.910 1.00 61.59 77 GLU A N 1
ATOM 585 C CA . GLU A 1 77 ? -9.457 7.549 20.326 1.00 61.59 77 GLU A CA 1
ATOM 586 C C . GLU A 1 77 ? -9.710 8.881 19.616 1.00 61.59 77 GLU A C 1
ATOM 588 O O . GLU A 1 77 ? -9.558 9.931 20.237 1.00 61.59 77 GLU A O 1
ATOM 593 N N . LEU A 1 78 ? -10.107 8.872 18.337 1.00 57.09 78 LEU A N 1
ATOM 594 C CA . LEU A 1 78 ? -10.282 10.112 17.567 1.00 57.09 78 LEU A CA 1
ATOM 595 C C . LEU A 1 78 ? -11.721 10.648 17.592 1.00 57.09 78 LEU A C 1
ATOM 597 O O . LEU A 1 78 ? -11.962 11.711 17.021 1.00 57.09 78 LEU A O 1
ATOM 601 N N . GLN A 1 79 ? -12.677 9.935 18.214 1.00 57.22 79 GLN A N 1
ATOM 602 C CA . GLN A 1 79 ? -14.116 10.267 18.208 1.00 57.22 79 GLN A CA 1
ATOM 603 C C . GLN A 1 79 ? -14.625 10.692 16.818 1.00 57.22 79 GLN A C 1
ATOM 605 O O . GLN A 1 79 ? -15.505 11.548 16.678 1.00 57.22 79 GLN A O 1
ATOM 610 N N . LEU A 1 80 ? -14.041 10.125 15.759 1.00 55.06 80 LEU A N 1
ATOM 611 C CA . LE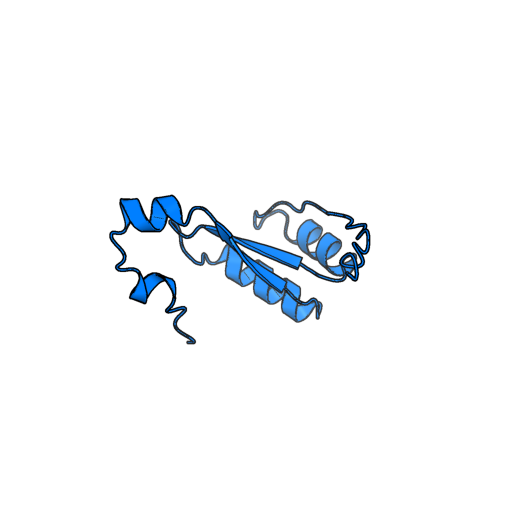U A 1 80 ? -14.429 10.442 14.398 1.00 55.06 80 LEU A CA 1
ATOM 612 C C . LEU A 1 80 ? -15.843 9.901 14.200 1.00 55.06 80 LEU A C 1
ATOM 614 O O . LEU A 1 80 ? -16.054 8.689 14.172 1.00 55.06 80 LEU A O 1
ATOM 618 N N . GLN A 1 81 ? -16.820 10.803 14.067 1.00 50.12 81 GLN A N 1
ATOM 619 C CA . GLN A 1 81 ? -18.150 10.430 13.593 1.00 50.12 81 GLN A CA 1
ATOM 620 C C . GLN A 1 81 ? -17.988 9.630 12.294 1.00 50.12 81 GLN A C 1
ATOM 622 O O . GLN A 1 81 ? -17.169 9.994 11.445 1.00 50.12 81 GLN A O 1
ATOM 627 N N . GLN A 1 82 ? -18.742 8.532 12.161 1.00 52.25 82 GLN A N 1
ATOM 628 C CA . GLN A 1 82 ? -18.599 7.522 11.096 1.00 52.25 82 GLN A CA 1
ATOM 629 C C . GLN A 1 82 ? -18.465 8.123 9.683 1.00 52.25 82 GLN A C 1
ATOM 631 O O . GLN A 1 82 ? -17.746 7.582 8.847 1.00 52.25 82 GLN A O 1
ATOM 636 N N . GLU A 1 83 ? -19.072 9.284 9.440 1.00 52.41 83 GLU A N 1
ATOM 637 C CA . GLU A 1 83 ? -19.017 10.027 8.177 1.00 52.41 83 GLU A CA 1
ATOM 638 C C . GLU A 1 83 ? -17.597 10.489 7.777 1.00 52.41 83 GLU A C 1
ATOM 640 O O . GLU A 1 83 ? -17.255 10.502 6.591 1.00 52.41 83 GLU A O 1
ATOM 645 N N . ARG A 1 84 ? -16.716 10.814 8.737 1.00 47.88 84 ARG A N 1
ATOM 646 C CA . ARG A 1 84 ? -15.340 11.265 8.437 1.00 47.88 84 ARG A CA 1
ATOM 647 C C . ARG A 1 84 ? -14.367 10.120 8.170 1.00 47.88 84 ARG A C 1
ATOM 649 O O . ARG A 1 84 ? -13.413 10.341 7.433 1.00 47.88 84 ARG A O 1
ATOM 656 N N . CYS A 1 85 ? -14.618 8.911 8.681 1.00 48.25 85 CYS A N 1
ATOM 657 C CA . CYS A 1 85 ? -13.794 7.734 8.362 1.00 48.25 85 CYS A CA 1
ATOM 658 C C . CYS A 1 85 ? -13.871 7.338 6.876 1.00 48.25 85 CYS A C 1
ATOM 660 O O . CYS A 1 85 ? -12.937 6.734 6.360 1.00 48.25 85 CYS A O 1
ATOM 662 N N . ILE A 1 86 ? -14.961 7.692 6.184 1.00 49.88 86 ILE A N 1
ATOM 663 C CA . ILE A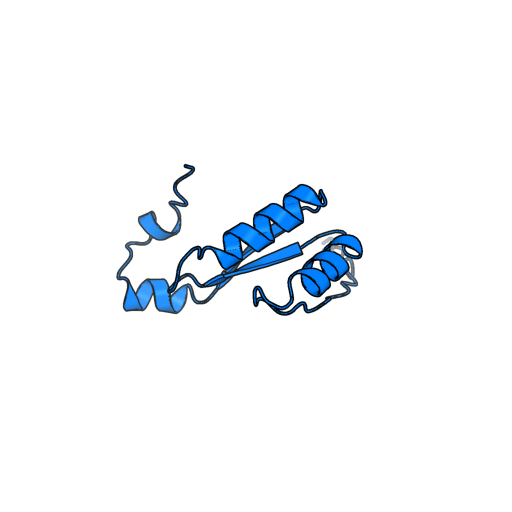 1 86 ? -15.164 7.400 4.753 1.00 49.88 86 ILE A CA 1
ATOM 664 C C . ILE A 1 86 ? -14.565 8.503 3.867 1.00 49.88 86 ILE A C 1
ATOM 666 O O . ILE A 1 86 ? -14.248 8.274 2.701 1.00 49.88 86 ILE A O 1
ATOM 670 N N . THR A 1 87 ? -14.362 9.705 4.413 1.00 41.94 87 THR A N 1
ATOM 671 C CA . THR A 1 87 ? -13.798 10.828 3.659 1.00 41.94 87 THR A CA 1
ATOM 672 C C . THR A 1 87 ? -12.278 10.691 3.567 1.00 41.94 87 THR A C 1
ATOM 674 O O . THR A 1 87 ? -11.527 11.408 4.228 1.00 41.94 87 THR A O 1
ATOM 677 N N . ILE A 1 88 ? -11.803 9.801 2.694 1.00 42.09 88 ILE A N 1
ATOM 678 C CA . ILE A 1 88 ? -10.495 10.002 2.073 1.00 42.09 88 ILE A CA 1
ATOM 679 C C . ILE A 1 88 ? -10.668 11.265 1.232 1.00 42.09 88 ILE A C 1
ATOM 681 O O . ILE A 1 88 ? -11.314 11.234 0.185 1.00 42.09 88 ILE A O 1
ATOM 685 N N . LYS A 1 89 ? -10.178 12.408 1.728 1.00 34.25 89 LYS A N 1
ATOM 686 C CA . LYS A 1 89 ? -10.080 13.610 0.902 1.00 34.25 89 LYS A CA 1
ATOM 687 C C . LYS A 1 89 ? -9.225 13.233 -0.303 1.00 34.25 89 LYS A C 1
ATOM 689 O O . LYS A 1 89 ? -8.017 13.066 -0.169 1.00 34.25 89 LYS A O 1
ATOM 694 N N . SER A 1 90 ? -9.875 13.072 -1.452 1.00 32.12 90 SER A N 1
ATOM 695 C CA . SER A 1 90 ? -9.213 13.225 -2.737 1.00 32.12 90 SER A CA 1
ATOM 696 C C . SER A 1 90 ? -8.622 14.627 -2.715 1.00 32.12 90 SER A C 1
ATOM 698 O O . SER A 1 90 ? -9.369 15.608 -2.712 1.00 32.12 90 SER A O 1
ATOM 700 N N . THR A 1 91 ? -7.304 14.702 -2.550 1.00 34.47 91 THR A N 1
ATOM 701 C CA . THR A 1 91 ? -6.538 15.903 -2.882 1.00 34.47 91 THR A CA 1
ATOM 702 C C . THR A 1 91 ? -6.767 16.245 -4.349 1.00 34.47 91 THR A C 1
ATOM 704 O O . THR A 1 91 ? -6.955 15.295 -5.148 1.00 34.47 91 THR A O 1
#

Secondary structure (DSSP, 8-state):
------------------SGGGHHHHHHHHHH-SEEEEEEETTT-S-HHHHHHHHHHHHTT-EEEEEEE-HHHHHHHS---HHHHH-----

Solvent-accessible surface area (backbone atoms only — not comparable to full-atom values): 5898 Å² total; per-residue (Å²): 134,82,76,78,83,78,74,85,78,88,79,87,85,81,90,58,68,88,50,79,91,38,50,69,56,37,52,53,52,50,76,74,38,85,53,42,80,46,77,37,44,50,72,78,41,89,43,72,64,57,53,52,55,51,52,50,37,50,74,72,68,33,57,71,43,82,41,80,37,57,55,70,54,26,47,68,76,63,64,51,55,74,74,58,77,70,56,72,76,80,124

Mean predicted aligned error: 9.97 Å